Protein AF-A0A953W1D8-F1 (afdb_monomer_lite)

Secondary structure (DSSP, 8-state):
-GGG--TTTSPPEEETTEEE--THHHHSS-HHHHHHH--TTHHHH--EEEEESSPPP-PPP-SHHHHHHHHHHHHS--HHHHHHSHHHHHHHHHHHHHHHHHHHHH-GGGTT-HHHHHHHHGGGGGG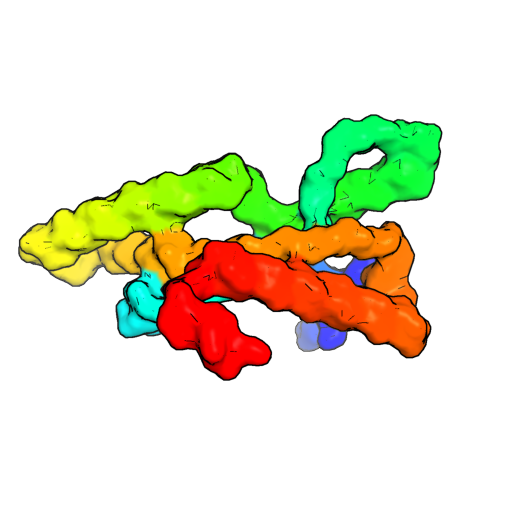EEEEEPPPPPTTTTT---HHHHHHHHHHHHHHHHHHHHHHS-HHHHTT-

Structure (mmCIF, N/CA/C/O backbone):
data_AF-A0A953W1D8-F1
#
_entry.id   AF-A0A953W1D8-F1
#
loop_
_atom_site.group_PDB
_atom_site.id
_atom_site.type_symbol
_atom_site.label_atom_id
_atom_site.label_alt_id
_atom_site.label_comp_id
_atom_site.label_asym_id
_atom_site.label_entity_id
_atom_site.label_seq_id
_atom_site.pdbx_PDB_ins_code
_atom_site.Cartn_x
_atom_site.Cartn_y
_atom_site.Cartn_z
_atom_site.occupancy
_atom_site.B_iso_or_equiv
_atom_site.auth_seq_id
_atom_site.auth_comp_id
_atom_site.auth_asym_id
_atom_site.auth_atom_id
_atom_site.pdbx_PDB_model_num
ATOM 1 N N . VAL A 1 1 ? -1.489 -15.925 -12.111 1.00 77.56 1 VAL A N 1
ATOM 2 C CA . VAL A 1 1 ? -1.351 -15.606 -13.553 1.0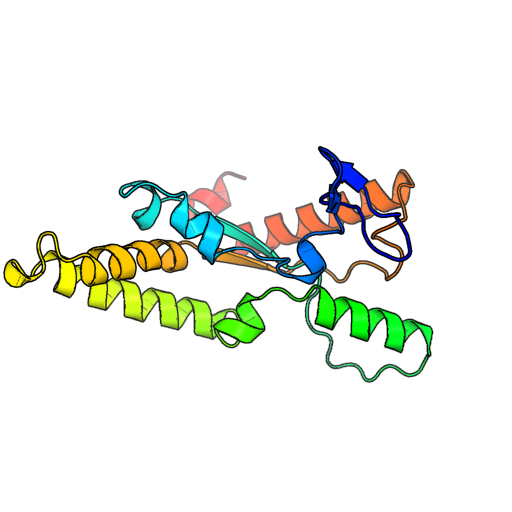0 77.56 1 VAL A CA 1
ATOM 3 C C . VAL A 1 1 ? -2.120 -14.334 -13.912 1.00 77.56 1 VAL A C 1
ATOM 5 O O . VAL A 1 1 ? -1.478 -13.396 -14.357 1.00 77.56 1 VAL A O 1
ATOM 8 N N . ALA A 1 2 ? -3.424 -14.220 -13.608 1.00 90.25 2 ALA A N 1
ATOM 9 C CA . ALA A 1 2 ? -4.217 -13.018 -13.929 1.00 90.25 2 ALA A CA 1
ATOM 10 C C . ALA A 1 2 ? -3.630 -11.682 -13.434 1.00 90.25 2 ALA A C 1
ATOM 12 O O . ALA A 1 2 ? -3.530 -10.741 -14.210 1.00 90.25 2 ALA A O 1
ATOM 13 N N . SER A 1 3 ? -3.160 -11.611 -12.184 1.00 88.88 3 SER A N 1
ATOM 14 C CA . SER A 1 3 ? -2.596 -10.369 -11.626 1.00 88.88 3 SER A CA 1
ATOM 15 C C . SER A 1 3 ? -1.279 -9.901 -12.266 1.00 88.88 3 SER A C 1
ATOM 17 O O . SER A 1 3 ? -0.788 -8.869 -11.846 1.00 88.88 3 SER A O 1
ATOM 19 N N . GLY A 1 4 ? -0.695 -10.656 -13.204 1.00 87.19 4 GLY A N 1
ATOM 20 C CA . GLY A 1 4 ? 0.477 -10.246 -13.992 1.00 87.19 4 GLY A CA 1
ATOM 21 C C . GLY A 1 4 ? 0.184 -10.174 -15.494 1.00 87.19 4 GLY A C 1
ATOM 22 O O . GLY A 1 4 ? 1.097 -10.254 -16.309 1.00 87.19 4 GLY A O 1
ATOM 23 N N . SER A 1 5 ? -1.096 -10.120 -15.882 1.00 91.88 5 SER A N 1
ATOM 24 C CA . SER A 1 5 ? -1.546 -10.018 -17.280 1.00 91.88 5 SER A CA 1
ATOM 25 C C . SER A 1 5 ? -1.434 -8.575 -17.782 1.00 91.88 5 SER A C 1
ATOM 27 O O . SER A 1 5 ? -2.447 -7.929 -18.057 1.00 91.88 5 SER A O 1
ATOM 29 N N . LEU A 1 6 ? -0.199 -8.064 -17.801 1.00 86.12 6 LEU A N 1
ATOM 30 C CA . LEU A 1 6 ? 0.176 -6.672 -18.043 1.00 86.12 6 LEU A CA 1
ATOM 31 C C . LEU A 1 6 ? 0.304 -6.358 -19.547 1.00 86.12 6 LEU A C 1
ATOM 33 O O . LEU A 1 6 ? 1.255 -6.817 -20.187 1.00 86.12 6 LEU A O 1
ATOM 37 N N . PRO A 1 7 ? -0.594 -5.559 -20.146 1.00 81.19 7 PRO A N 1
ATOM 38 C CA . PRO A 1 7 ? -0.508 -5.220 -21.563 1.00 81.19 7 PRO A CA 1
ATOM 39 C C . PRO A 1 7 ? 0.624 -4.213 -21.855 1.00 81.19 7 PRO A C 1
ATOM 41 O O . PRO A 1 7 ? 0.850 -3.309 -21.051 1.00 81.19 7 PRO A O 1
ATOM 44 N N . PRO A 1 8 ? 1.298 -4.294 -23.020 1.00 80.75 8 PRO A N 1
ATOM 45 C CA . PRO A 1 8 ? 1.143 -5.306 -24.070 1.00 80.75 8 PRO A CA 1
ATOM 46 C C . PRO A 1 8 ? 1.982 -6.579 -23.847 1.00 80.75 8 PRO A C 1
ATOM 48 O O . PRO A 1 8 ? 1.898 -7.493 -24.662 1.00 80.75 8 PRO A O 1
ATOM 51 N N . GLY A 1 9 ? 2.810 -6.637 -22.797 1.00 83.44 9 GLY A N 1
ATOM 52 C CA . GLY A 1 9 ? 3.769 -7.729 -22.580 1.00 83.44 9 GLY A CA 1
ATOM 53 C C . GLY A 1 9 ? 3.114 -9.094 -22.357 1.00 83.44 9 GLY A C 1
ATOM 54 O O . GLY A 1 9 ? 3.633 -10.108 -22.822 1.00 83.44 9 GLY A O 1
ATOM 55 N N . PHE A 1 10 ? 1.951 -9.116 -21.703 1.00 89.00 10 PHE A N 1
ATOM 56 C CA . PHE A 1 10 ? 1.220 -10.333 -21.373 1.00 89.00 10 PHE A CA 1
ATOM 57 C C . PHE A 1 10 ? -0.263 -10.243 -21.754 1.00 89.00 10 PHE A C 1
ATOM 59 O O . PHE A 1 10 ? -0.900 -9.209 -21.533 1.00 89.00 10 PHE A O 1
ATOM 66 N N . PRO A 1 11 ? -0.840 -11.323 -22.317 1.00 92.38 11 PRO A N 1
ATOM 67 C CA . PRO A 1 11 ? -2.256 -11.371 -22.661 1.00 92.38 11 PRO A CA 1
ATOM 68 C C . PRO A 1 11 ? -3.137 -11.476 -21.410 1.00 92.38 11 PRO A C 1
ATOM 70 O O . PRO A 1 11 ? -2.668 -11.839 -20.332 1.00 92.38 11 PRO A O 1
ATOM 73 N N . MET A 1 12 ? -4.439 -11.223 -21.579 1.00 94.94 12 MET A N 1
ATOM 74 C CA . MET A 1 12 ? -5.440 -11.495 -20.543 1.00 94.94 12 MET A CA 1
ATOM 75 C C . MET A 1 12 ? -5.422 -12.966 -20.118 1.00 94.94 12 MET A C 1
ATOM 77 O O . MET A 1 12 ? -5.250 -13.860 -20.947 1.00 94.94 12 MET A O 1
ATOM 81 N N . THR A 1 13 ? -5.690 -13.214 -18.838 1.00 96.25 13 THR A N 1
ATOM 82 C CA . THR A 1 13 ? -5.899 -14.567 -18.309 1.00 96.25 13 THR A CA 1
ATOM 83 C C . THR A 1 13 ? -7.392 -14.855 -18.187 1.00 96.25 13 THR A C 1
ATOM 85 O O . THR A 1 13 ? -8.120 -14.072 -17.575 1.00 96.25 13 THR A O 1
ATOM 88 N N . GLU A 1 14 ? -7.848 -15.992 -18.711 1.00 96.50 14 GLU A N 1
ATOM 89 C CA . GLU A 1 14 ? -9.207 -16.484 -18.473 1.00 96.50 14 GLU A CA 1
ATOM 90 C C . GLU A 1 14 ? -9.283 -17.259 -17.147 1.00 96.50 14 GLU A C 1
ATOM 92 O O . GLU A 1 14 ? -8.470 -18.147 -16.887 1.00 96.50 14 GLU A O 1
ATOM 97 N N . ILE A 1 15 ? -10.258 -16.919 -16.302 1.00 96.44 15 ILE A N 1
ATOM 98 C CA . ILE A 1 15 ? -10.603 -17.638 -15.070 1.00 96.44 15 ILE A CA 1
ATOM 99 C C . ILE A 1 15 ? -12.125 -17.786 -15.043 1.00 96.44 15 ILE A C 1
ATOM 101 O O . ILE A 1 15 ? -12.842 -16.790 -15.134 1.00 96.44 15 ILE A O 1
ATOM 105 N N . ASP A 1 16 ? -12.617 -19.022 -14.939 1.00 96.56 16 ASP A N 1
ATOM 106 C CA . ASP A 1 16 ? -14.048 -19.349 -14.860 1.00 96.56 16 ASP A CA 1
ATOM 107 C C . ASP A 1 16 ? -14.911 -18.659 -15.944 1.00 96.56 16 ASP A C 1
ATOM 109 O O . ASP A 1 16 ? -15.986 -18.120 -15.667 1.00 96.56 16 ASP A O 1
ATOM 113 N N . GLY A 1 17 ? -14.428 -18.628 -17.193 1.00 96.31 17 GLY A N 1
ATOM 114 C CA . GLY A 1 17 ? -15.133 -18.019 -18.329 1.00 96.31 17 GLY A CA 1
ATOM 115 C C . GLY A 1 17 ? -15.055 -16.489 -18.407 1.00 96.31 17 GLY A C 1
ATOM 116 O O . GLY A 1 17 ? -15.690 -15.882 -19.272 1.00 96.31 17 GLY A O 1
ATOM 117 N N . LYS A 1 18 ? -14.303 -15.833 -17.513 1.00 96.69 18 LYS A N 1
ATOM 118 C CA . LYS A 1 18 ? -14.099 -14.376 -17.497 1.00 96.69 18 LYS A CA 1
ATOM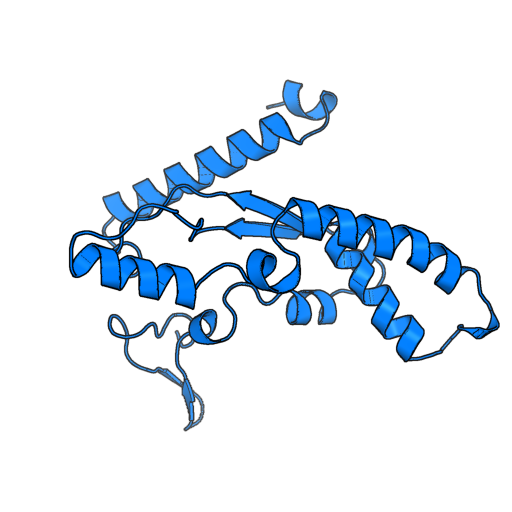 119 C C . LYS A 1 18 ? -12.645 -14.027 -17.782 1.00 96.69 18 LYS A C 1
ATOM 121 O O . LYS A 1 18 ? -11.737 -14.712 -17.327 1.00 96.69 18 LYS A O 1
ATOM 126 N N . HIS A 1 19 ? -12.429 -12.933 -18.505 1.00 94.62 19 HIS A N 1
ATOM 127 C CA . HIS A 1 19 ? -11.096 -12.467 -18.884 1.00 94.62 19 HIS A CA 1
ATOM 128 C C . HIS A 1 19 ? -10.616 -11.372 -17.930 1.00 94.62 19 HIS A C 1
ATOM 130 O O . HIS A 1 19 ? -11.327 -10.394 -17.697 1.00 94.62 19 HIS A O 1
ATOM 136 N N . TYR A 1 20 ? -9.406 -11.538 -17.403 1.00 94.31 20 TYR A N 1
ATOM 137 C CA . TYR A 1 20 ? -8.791 -10.643 -16.430 1.00 94.31 20 TYR A CA 1
ATOM 138 C C . TYR A 1 20 ? -7.496 -10.043 -16.980 1.00 94.31 20 TYR A C 1
ATOM 140 O O . TYR A 1 20 ? -6.683 -10.740 -17.593 1.00 94.31 20 TYR A O 1
ATOM 148 N N . MET A 1 21 ? -7.310 -8.749 -16.723 1.00 92.50 21 MET A N 1
ATOM 149 C CA . MET A 1 21 ? -6.053 -8.025 -16.915 1.00 92.50 21 MET A CA 1
ATOM 150 C C . MET A 1 21 ? -5.343 -7.826 -15.574 1.00 92.50 21 MET A C 1
ATOM 152 O O . MET A 1 21 ? -5.911 -8.095 -14.512 1.00 92.50 21 MET A O 1
ATOM 156 N N . ASP A 1 22 ? -4.109 -7.336 -15.643 1.00 91.56 22 ASP A N 1
ATOM 157 C CA . ASP A 1 22 ? -3.346 -6.887 -14.485 1.00 91.56 22 ASP A CA 1
ATOM 158 C C . ASP A 1 22 ? -4.151 -5.917 -13.598 1.00 91.56 22 ASP A C 1
ATOM 160 O O . ASP A 1 22 ? -4.765 -4.959 -14.077 1.00 91.56 22 ASP A O 1
ATOM 164 N N . GLY A 1 23 ? -4.158 -6.183 -12.289 1.00 89.06 23 GLY A N 1
ATOM 165 C CA . GLY A 1 23 ? -4.902 -5.384 -11.316 1.00 89.06 23 GLY A CA 1
ATOM 166 C C . GLY A 1 23 ? -4.284 -4.009 -11.061 1.00 89.06 23 GLY A C 1
ATOM 167 O O . GLY A 1 23 ? -5.008 -3.087 -10.684 1.00 89.06 23 GLY A O 1
ATOM 168 N N . GLY A 1 24 ? -2.985 -3.847 -11.321 1.00 86.19 24 GLY A N 1
ATOM 169 C CA . GLY A 1 24 ? -2.242 -2.600 -11.176 1.00 86.19 24 GLY A CA 1
ATOM 170 C C . GLY A 1 24 ? -2.771 -1.474 -12.062 1.00 86.19 24 GLY A C 1
ATOM 171 O O . GLY A 1 24 ? -2.701 -0.318 -11.657 1.00 86.19 24 GLY A O 1
ATOM 172 N N . ILE A 1 25 ? -3.406 -1.808 -13.197 1.00 84.25 25 ILE A N 1
ATOM 173 C CA . ILE A 1 25 ? -4.095 -0.843 -14.075 1.00 84.25 25 ILE A CA 1
ATOM 174 C C . ILE A 1 25 ? -5.197 -0.102 -13.306 1.00 84.25 25 ILE A C 1
ATOM 176 O O . ILE A 1 25 ? -5.425 1.088 -13.512 1.00 84.25 25 ILE A O 1
ATOM 180 N N . PHE A 1 26 ? -5.897 -0.807 -12.413 1.00 83.44 26 PHE A N 1
ATOM 181 C CA . PHE A 1 26 ? -6.932 -0.220 -11.569 1.00 83.44 26 PHE A CA 1
ATOM 182 C C . PHE A 1 26 ? -6.353 0.284 -10.241 1.00 83.44 26 PHE A C 1
ATOM 184 O O . PHE A 1 26 ? -6.602 1.420 -9.837 1.00 83.44 26 PHE A O 1
ATOM 191 N N . SER A 1 27 ? -5.571 -0.547 -9.547 1.00 81.31 27 SER A N 1
ATOM 192 C CA . SER A 1 27 ? -5.008 -0.225 -8.236 1.00 81.31 27 SER A CA 1
ATOM 193 C C . SER A 1 27 ? -3.697 -0.972 -7.981 1.00 81.31 27 SER A C 1
ATOM 195 O O . SER A 1 27 ? -3.703 -2.126 -7.560 1.00 81.31 27 SER A O 1
ATOM 197 N N . ASN A 1 28 ? -2.566 -0.293 -8.197 1.00 82.50 28 ASN A N 1
ATOM 198 C CA . ASN A 1 28 ? -1.236 -0.830 -7.883 1.00 82.50 28 ASN A CA 1
ATOM 199 C C . ASN A 1 28 ? -0.945 -0.860 -6.366 1.00 82.50 28 ASN A C 1
ATOM 201 O O . ASN A 1 28 ? -0.159 -1.671 -5.884 1.00 82.50 28 ASN A O 1
ATOM 205 N N . THR A 1 29 ? -1.630 -0.014 -5.587 1.00 86.00 29 THR A N 1
ATOM 206 C CA . THR A 1 29 ? -1.461 0.086 -4.126 1.00 86.00 29 THR A CA 1
ATOM 207 C C . THR A 1 29 ? -2.821 -0.008 -3.421 1.00 86.00 29 THR A C 1
ATOM 209 O O . THR A 1 29 ? -3.371 1.016 -3.000 1.00 86.00 29 THR A O 1
ATOM 212 N N . PRO A 1 30 ? -3.411 -1.217 -3.304 1.00 88.56 30 PRO A N 1
ATOM 213 C CA . PRO A 1 30 ? -4.777 -1.427 -2.814 1.00 88.56 30 PRO A CA 1
ATOM 214 C C . PRO A 1 30 ? -4.877 -1.323 -1.279 1.00 88.56 30 PRO A C 1
ATOM 216 O O . PRO A 1 30 ? -5.339 -2.235 -0.590 1.00 88.56 30 PRO A O 1
ATOM 219 N N . LEU A 1 31 ? -4.434 -0.194 -0.714 1.00 90.56 31 LEU A N 1
ATOM 220 C CA . LEU A 1 31 ? -4.497 0.069 0.724 1.00 90.56 31 LEU A CA 1
ATOM 221 C C . LEU A 1 31 ? -5.919 -0.009 1.302 1.00 90.56 31 LEU A C 1
ATOM 223 O O . LEU A 1 31 ? -6.044 -0.572 2.383 1.00 90.56 31 LEU A O 1
ATOM 227 N N . PRO A 1 32 ? -6.995 0.490 0.649 1.00 90.62 32 PRO A N 1
ATOM 228 C CA . PRO A 1 32 ? -8.352 0.305 1.170 1.00 90.62 32 PRO A CA 1
ATOM 229 C C . PRO A 1 32 ? -8.693 -1.165 1.428 1.00 90.62 32 PRO A C 1
ATOM 231 O O . PRO A 1 32 ? -9.151 -1.509 2.512 1.00 90.62 32 PRO A O 1
ATOM 234 N N . GLN A 1 33 ? -8.402 -2.032 0.458 1.00 92.06 33 GLN A N 1
ATOM 235 C CA . GLN A 1 33 ? -8.695 -3.459 0.531 1.00 92.06 33 GLN A CA 1
ATOM 236 C C . GLN A 1 33 ? -7.845 -4.139 1.605 1.00 92.06 33 GLN A C 1
ATOM 238 O O . GLN A 1 33 ? -8.367 -4.954 2.360 1.00 92.06 33 GLN A O 1
ATOM 243 N N . LEU A 1 34 ? -6.562 -3.771 1.717 1.00 93.31 34 LEU A N 1
ATOM 244 C CA . LEU A 1 34 ? -5.706 -4.241 2.807 1.00 93.31 34 LEU A CA 1
ATOM 245 C C . LEU A 1 34 ? -6.299 -3.851 4.161 1.00 93.31 34 LEU A C 1
ATOM 247 O O . LEU A 1 34 ? -6.472 -4.712 5.018 1.00 93.31 34 LEU A O 1
ATOM 251 N N . VAL A 1 35 ? -6.650 -2.574 4.337 1.00 94.25 35 VAL A N 1
ATOM 252 C CA . VAL A 1 35 ? -7.248 -2.063 5.573 1.00 94.25 35 VAL A CA 1
ATOM 253 C C . VAL A 1 35 ? -8.527 -2.814 5.911 1.00 94.25 35 VAL A C 1
ATOM 255 O O . VAL A 1 35 ? -8.717 -3.135 7.076 1.00 94.25 35 VAL A O 1
ATOM 258 N N . ASP A 1 36 ? -9.361 -3.167 4.933 1.00 93.31 36 ASP A N 1
ATOM 259 C CA . ASP A 1 36 ? -10.596 -3.939 5.121 1.00 93.31 36 ASP A CA 1
ATOM 260 C C . ASP A 1 36 ? -10.380 -5.405 5.526 1.00 93.31 36 ASP A C 1
ATOM 262 O O . ASP A 1 36 ? -11.275 -6.014 6.109 1.00 93.31 36 ASP A O 1
ATOM 266 N N . MET A 1 37 ? -9.186 -5.954 5.309 1.00 94.31 37 MET A N 1
ATOM 267 C CA . MET A 1 37 ? -8.838 -7.317 5.720 1.00 94.31 37 MET A CA 1
ATOM 268 C C . MET A 1 37 ? -8.257 -7.403 7.136 1.00 94.31 37 MET A C 1
ATOM 270 O O . MET A 1 37 ? -8.219 -8.494 7.703 1.00 94.31 37 MET A O 1
ATOM 274 N N . LEU A 1 38 ? -7.802 -6.284 7.707 1.00 96.19 38 LEU A N 1
ATOM 275 C CA . LEU A 1 38 ? -7.173 -6.269 9.027 1.00 96.19 38 LEU A CA 1
ATOM 276 C C . LEU A 1 38 ? -8.189 -6.447 10.159 1.00 96.19 38 LEU A C 1
ATOM 278 O O . LEU A 1 38 ? -9.294 -5.888 10.130 1.00 96.19 38 LEU A O 1
ATOM 282 N N . ASP A 1 39 ? -7.782 -7.186 11.187 1.00 95.06 39 ASP A N 1
ATOM 283 C CA . ASP A 1 39 ? -8.497 -7.241 12.459 1.00 95.06 39 ASP A CA 1
ATOM 284 C C . ASP A 1 39 ? -8.184 -6.027 13.354 1.00 95.06 39 ASP A C 1
ATOM 286 O O . ASP A 1 39 ? -7.246 -5.263 13.116 1.00 95.06 39 ASP A O 1
ATOM 290 N N . ASP A 1 40 ? -8.978 -5.848 14.413 1.00 89.88 40 ASP A N 1
ATOM 291 C CA . ASP A 1 40 ? -8.874 -4.692 15.308 1.00 89.88 40 ASP A CA 1
ATOM 292 C C . ASP A 1 40 ? -7.495 -4.527 15.967 1.00 89.88 40 ASP A C 1
ATOM 294 O O . ASP A 1 40 ? -7.073 -3.390 16.187 1.00 89.88 40 ASP A O 1
ATOM 298 N N . ALA A 1 41 ? -6.789 -5.624 16.265 1.00 90.31 41 ALA A N 1
ATOM 299 C CA . ALA A 1 41 ? -5.461 -5.578 16.876 1.00 90.31 41 ALA A CA 1
ATOM 300 C C . ALA A 1 41 ? -4.387 -5.180 15.851 1.00 90.31 41 ALA A C 1
ATOM 302 O O . ALA A 1 41 ? -3.457 -4.424 16.160 1.00 90.31 41 ALA A O 1
ATOM 303 N N . GLN A 1 42 ? -4.535 -5.648 14.612 1.00 95.69 42 GLN A N 1
ATOM 304 C CA . GLN A 1 42 ? -3.655 -5.305 13.501 1.00 95.69 42 GLN A CA 1
ATOM 305 C C . GLN A 1 42 ? -3.786 -3.836 13.091 1.00 95.69 42 GLN A C 1
ATOM 307 O O . GLN A 1 42 ? -2.771 -3.207 12.795 1.00 95.69 42 GLN A O 1
ATOM 312 N N . LEU A 1 43 ? -4.997 -3.265 13.141 1.00 94.75 43 LEU A N 1
ATOM 313 C CA . LEU A 1 43 ? -5.243 -1.853 12.814 1.00 94.75 43 LEU A CA 1
ATOM 314 C C . LEU A 1 43 ? -4.351 -0.881 13.603 1.00 94.75 43 LEU A C 1
ATOM 316 O O . LEU A 1 43 ? -4.025 0.192 13.103 1.00 94.75 43 LEU A O 1
ATOM 320 N N . ASP A 1 44 ? -3.960 -1.237 14.827 1.00 91.31 44 ASP A N 1
ATOM 321 C CA . ASP A 1 44 ? -3.176 -0.360 15.702 1.00 91.31 44 ASP A CA 1
ATOM 322 C C . ASP A 1 44 ? -1.664 -0.595 15.645 1.00 91.31 44 ASP A C 1
ATOM 324 O O . ASP A 1 44 ? -0.907 0.276 16.071 1.00 91.31 44 ASP A O 1
ATOM 328 N N . SER A 1 45 ? -1.217 -1.765 15.184 1.00 91.88 45 SER A N 1
ATOM 329 C CA . SER A 1 45 ? 0.158 -2.209 15.446 1.00 91.88 45 SER A CA 1
ATOM 330 C C . SER A 1 45 ? 0.861 -2.907 14.292 1.00 91.88 45 SER A C 1
ATOM 332 O O . SER A 1 45 ? 2.088 -2.991 14.318 1.00 91.88 45 SER A O 1
ATOM 334 N N . LEU A 1 46 ? 0.135 -3.405 13.287 1.00 95.44 46 LEU A N 1
ATOM 335 C CA . LEU A 1 46 ? 0.756 -4.135 12.189 1.00 95.44 46 LEU A CA 1
ATOM 336 C C . LEU A 1 46 ? 1.507 -3.148 11.281 1.00 95.44 46 LEU A C 1
ATOM 338 O O . LEU A 1 46 ? 0.854 -2.301 10.667 1.00 95.44 46 LEU A O 1
ATOM 342 N N . PRO A 1 47 ? 2.846 -3.237 11.165 1.00 93.75 47 PRO A N 1
ATOM 343 C CA . PRO A 1 47 ? 3.584 -2.386 10.245 1.00 93.75 47 PRO A CA 1
ATOM 344 C C . PRO A 1 47 ? 3.253 -2.774 8.802 1.00 93.75 47 PRO A C 1
ATOM 346 O O . PRO A 1 47 ? 3.296 -3.948 8.431 1.00 93.75 47 PRO A O 1
ATOM 349 N N . ILE A 1 48 ? 2.939 -1.773 7.985 1.00 94.25 48 ILE A N 1
ATOM 350 C CA . ILE A 1 48 ? 2.640 -1.923 6.563 1.00 94.25 48 ILE A CA 1
ATOM 351 C C . ILE A 1 48 ? 3.783 -1.268 5.795 1.00 94.25 48 ILE A C 1
ATOM 353 O O . ILE A 1 48 ? 4.102 -0.106 6.036 1.00 94.25 48 ILE A O 1
ATOM 357 N N . PHE A 1 49 ? 4.397 -2.003 4.873 1.00 92.38 49 PHE A N 1
ATOM 358 C CA . PHE A 1 49 ? 5.467 -1.491 4.019 1.00 92.38 49 PHE A CA 1
ATOM 359 C C . PHE A 1 49 ? 4.975 -1.432 2.580 1.00 92.38 49 PHE A C 1
ATOM 361 O O . PHE A 1 49 ? 4.606 -2.453 2.000 1.00 92.38 49 PHE A O 1
ATOM 368 N N . VAL A 1 50 ? 4.962 -0.230 2.020 1.00 90.31 50 VAL A N 1
ATOM 369 C CA . VAL A 1 50 ? 4.655 0.027 0.617 1.00 90.31 50 VAL A CA 1
ATOM 370 C C . VAL A 1 50 ? 5.972 0.295 -0.089 1.00 90.31 50 VAL A C 1
ATOM 372 O O . VAL A 1 50 ? 6.683 1.229 0.268 1.00 90.31 50 VAL A O 1
ATOM 375 N N . ILE A 1 51 ? 6.302 -0.539 -1.070 1.00 87.38 51 ILE A N 1
ATOM 376 C CA . ILE A 1 51 ? 7.471 -0.327 -1.921 1.00 87.38 51 ILE A CA 1
ATOM 377 C C . ILE A 1 51 ? 7.011 0.461 -3.139 1.00 87.38 51 ILE A C 1
ATOM 379 O O . ILE A 1 51 ? 6.218 -0.051 -3.932 1.00 87.38 51 ILE A O 1
ATOM 383 N N . ASP A 1 52 ? 7.488 1.692 -3.272 1.00 84.06 52 ASP A N 1
ATOM 384 C CA . ASP A 1 52 ? 7.187 2.515 -4.433 1.00 84.06 52 ASP A CA 1
ATOM 385 C C . ASP A 1 52 ? 8.175 2.210 -5.559 1.00 84.06 52 ASP A C 1
A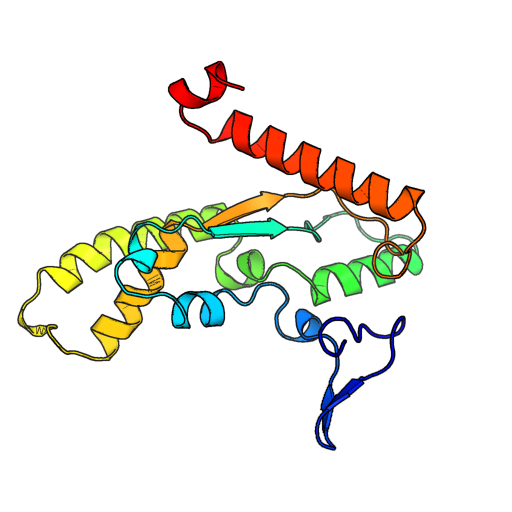TOM 387 O O . ASP A 1 52 ? 9.368 2.486 -5.448 1.00 84.06 52 ASP A O 1
ATOM 391 N N . LEU A 1 53 ? 7.683 1.570 -6.621 1.00 77.94 53 LEU A N 1
ATOM 392 C CA . LEU A 1 53 ? 8.487 1.158 -7.776 1.00 77.94 53 LEU A CA 1
ATOM 393 C C . LEU A 1 53 ? 8.463 2.179 -8.919 1.00 77.94 53 LEU A C 1
ATOM 395 O O . LEU A 1 53 ? 9.244 2.046 -9.862 1.00 77.94 53 LEU A O 1
ATOM 399 N N . PHE A 1 54 ? 7.570 3.168 -8.850 1.00 72.56 54 PHE A N 1
ATOM 400 C CA . PHE A 1 54 ? 7.372 4.177 -9.888 1.00 72.56 54 PHE A CA 1
ATOM 401 C C . PHE A 1 54 ? 7.443 5.574 -9.268 1.00 72.56 54 PHE A C 1
ATOM 403 O O . PHE A 1 54 ? 6.449 6.301 -9.302 1.00 72.56 54 PHE A O 1
ATOM 410 N N . PRO A 1 55 ? 8.600 5.961 -8.694 1.00 67.00 55 PRO A N 1
ATOM 411 C CA . PRO A 1 55 ? 8.762 7.318 -8.203 1.00 67.00 55 PRO A CA 1
ATOM 412 C C . PRO A 1 55 ? 8.531 8.294 -9.360 1.00 67.00 55 PRO A C 1
ATOM 414 O O . PRO A 1 55 ? 9.039 8.088 -10.467 1.00 67.00 55 PRO A O 1
ATOM 417 N N . VAL A 1 56 ? 7.744 9.338 -9.102 1.00 65.81 56 VAL A N 1
ATOM 418 C CA . VAL A 1 56 ? 7.462 10.385 -10.086 1.00 65.81 56 VAL A CA 1
ATOM 419 C C . VAL A 1 56 ? 8.771 11.100 -10.417 1.00 65.81 56 VAL A C 1
ATOM 421 O O . VAL A 1 56 ? 9.412 11.673 -9.538 1.00 65.81 56 VAL A O 1
ATOM 424 N N . ASP A 1 57 ? 9.177 11.049 -11.686 1.00 69.31 57 ASP A N 1
ATOM 425 C CA . ASP A 1 57 ? 10.274 11.859 -12.215 1.00 69.31 57 ASP A CA 1
ATOM 426 C C . ASP A 1 57 ? 9.697 13.123 -12.871 1.00 69.31 57 ASP A C 1
ATOM 428 O O . ASP A 1 57 ? 8.791 13.054 -13.705 1.00 69.31 57 ASP A O 1
ATOM 432 N N . ASP A 1 58 ? 10.230 14.290 -12.521 1.00 68.62 58 ASP A N 1
ATOM 433 C CA . ASP A 1 58 ? 9.824 15.578 -13.091 1.00 68.62 58 ASP A CA 1
ATOM 434 C C . ASP A 1 58 ? 10.486 15.867 -14.449 1.00 68.62 58 ASP A C 1
ATOM 436 O O . ASP A 1 58 ? 10.157 16.857 -15.111 1.00 68.62 58 ASP A O 1
ATOM 440 N N . ALA A 1 59 ? 11.411 15.017 -14.908 1.00 81.62 59 ALA A N 1
ATOM 441 C CA . ALA A 1 59 ? 12.060 15.191 -16.200 1.00 81.62 59 ALA A CA 1
ATOM 442 C C . ALA A 1 59 ? 11.034 15.178 -17.347 1.00 81.62 59 ALA A C 1
ATOM 444 O O . ALA A 1 59 ? 10.163 14.309 -17.427 1.00 81.62 59 ALA A O 1
ATOM 445 N N . VAL A 1 60 ? 11.135 16.141 -18.267 1.00 87.38 60 VAL A N 1
ATOM 446 C CA . VAL A 1 60 ? 10.280 16.179 -19.462 1.00 87.38 60 VAL A CA 1
ATOM 447 C C . VAL A 1 60 ? 10.789 15.133 -20.458 1.00 87.38 60 VAL A C 1
ATOM 449 O O . VAL A 1 60 ? 11.949 15.229 -20.865 1.00 87.38 60 VAL A O 1
ATOM 452 N N . PRO A 1 61 ? 9.959 14.161 -20.888 1.00 88.81 61 PRO A N 1
ATOM 453 C CA . PRO A 1 61 ? 10.385 13.163 -21.856 1.00 88.81 61 PRO A CA 1
ATOM 454 C C . PRO A 1 61 ? 10.717 13.832 -23.195 1.00 88.81 61 PRO A C 1
ATOM 456 O O . PRO A 1 61 ? 9.951 14.634 -23.730 1.00 88.81 61 PRO A O 1
ATOM 459 N N . THR A 1 62 ? 11.871 13.480 -23.747 1.00 93.94 62 THR A N 1
ATOM 460 C CA . THR A 1 62 ? 12.405 13.983 -25.020 1.00 93.94 62 THR A CA 1
ATOM 461 C C . THR A 1 62 ? 12.299 12.959 -26.147 1.00 93.94 62 THR A C 1
ATOM 463 O O . THR A 1 62 ? 12.429 13.307 -27.322 1.00 93.94 62 THR A O 1
ATOM 466 N N . THR A 1 63 ? 12.017 11.698 -25.809 1.00 91.31 63 THR A N 1
ATOM 467 C CA . THR A 1 63 ? 11.833 10.606 -26.769 1.00 91.31 63 THR A CA 1
ATOM 468 C C . THR A 1 63 ? 10.459 9.944 -26.632 1.00 91.31 63 THR A C 1
ATOM 470 O O . THR A 1 63 ? 9.778 10.045 -25.608 1.00 91.31 63 THR A O 1
ATOM 473 N N . ILE A 1 64 ? 10.032 9.227 -27.678 1.00 89.88 64 ILE A N 1
ATOM 474 C CA . ILE A 1 64 ? 8.793 8.430 -27.640 1.00 89.88 64 ILE A CA 1
ATOM 475 C C . ILE A 1 64 ? 8.879 7.354 -26.552 1.00 89.88 64 ILE A C 1
ATOM 477 O O . ILE A 1 64 ? 7.900 7.123 -25.849 1.00 89.88 64 ILE A O 1
ATOM 481 N N . LEU A 1 65 ? 10.049 6.729 -26.391 1.00 84.69 65 LEU A N 1
ATOM 482 C CA . LEU A 1 65 ? 10.268 5.706 -25.372 1.00 84.69 65 LEU A CA 1
ATOM 483 C C . LEU A 1 65 ? 10.115 6.287 -23.960 1.00 84.69 65 LEU A C 1
ATOM 485 O O . LEU A 1 65 ? 9.397 5.723 -23.142 1.00 84.69 65 LEU A O 1
ATOM 489 N N . GLU A 1 66 ? 10.720 7.446 -23.696 1.00 85.19 66 GLU A N 1
ATOM 490 C CA . GLU A 1 66 ? 10.549 8.160 -22.424 1.00 85.19 66 GLU A CA 1
ATOM 491 C C . GLU A 1 66 ? 9.087 8.558 -22.193 1.00 85.19 66 GLU A C 1
ATOM 493 O O . GLU A 1 66 ? 8.575 8.425 -21.086 1.00 85.19 66 GLU A O 1
ATOM 498 N N . THR A 1 67 ? 8.375 8.973 -23.245 1.00 88.38 67 THR A N 1
ATOM 499 C CA . THR A 1 67 ? 6.943 9.301 -23.154 1.00 88.38 67 THR A CA 1
ATOM 500 C C . THR A 1 67 ? 6.110 8.074 -22.775 1.00 88.38 67 THR A C 1
ATOM 502 O O . THR A 1 67 ? 5.226 8.162 -21.925 1.00 88.38 67 THR A O 1
ATOM 505 N N . GLN A 1 68 ? 6.388 6.915 -23.377 1.00 84.81 68 GLN A N 1
ATOM 506 C CA . GLN A 1 68 ? 5.707 5.660 -23.049 1.00 84.81 68 GLN A CA 1
ATOM 507 C C . GLN A 1 68 ? 5.995 5.215 -21.611 1.00 84.81 68 GLN A C 1
ATOM 509 O O . GLN A 1 68 ? 5.073 4.788 -20.915 1.00 84.81 68 GLN A O 1
ATOM 514 N N . ASN A 1 69 ? 7.239 5.372 -21.149 1.00 81.50 69 ASN A N 1
ATOM 515 C CA . ASN A 1 69 ? 7.606 5.105 -19.760 1.00 81.50 69 ASN A CA 1
ATOM 516 C C . ASN A 1 69 ? 6.858 6.034 -18.801 1.00 81.50 69 ASN A C 1
ATOM 518 O O . ASN A 1 69 ? 6.246 5.539 -17.861 1.00 81.50 69 ASN A O 1
ATOM 522 N N . ARG A 1 70 ? 6.773 7.339 -19.096 1.00 84.75 70 ARG A N 1
ATOM 523 C CA . ARG A 1 70 ? 6.003 8.289 -18.281 1.00 84.75 70 ARG A CA 1
ATOM 524 C C . ARG A 1 70 ? 4.521 7.929 -18.197 1.00 84.75 70 ARG A C 1
ATOM 526 O O . ARG A 1 70 ? 3.932 7.978 -17.124 1.00 84.75 70 ARG A O 1
ATOM 533 N N . VAL A 1 71 ? 3.896 7.538 -19.309 1.00 86.44 71 VAL A N 1
ATOM 534 C CA . VAL A 1 71 ? 2.493 7.080 -19.293 1.00 86.44 71 VAL A CA 1
ATOM 535 C C . VAL A 1 71 ? 2.332 5.857 -18.391 1.00 86.44 71 VAL A C 1
ATOM 537 O O . VAL A 1 71 ? 1.356 5.763 -17.648 1.00 86.44 71 VAL A O 1
ATOM 540 N N . LYS A 1 72 ? 3.289 4.927 -18.430 1.00 82.12 72 LYS A N 1
ATOM 541 C CA . LYS A 1 72 ? 3.294 3.735 -17.582 1.00 82.12 72 LYS A CA 1
ATOM 542 C C . LYS A 1 72 ? 3.503 4.087 -16.107 1.00 82.12 72 LYS A C 1
ATOM 544 O O . LYS A 1 72 ? 2.730 3.609 -15.288 1.00 82.12 72 LYS A O 1
ATOM 549 N N . GLU A 1 73 ? 4.458 4.955 -15.782 1.00 81.69 73 GLU A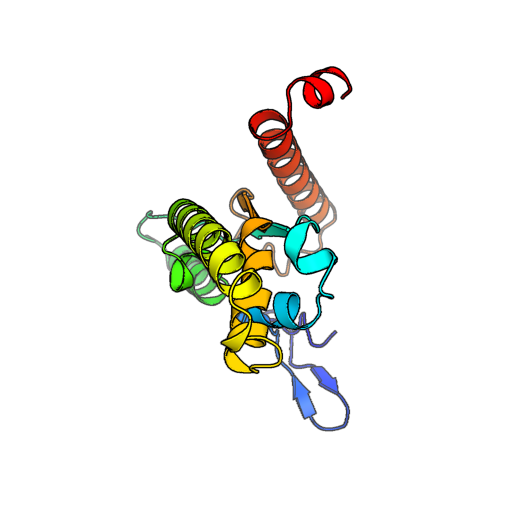 N 1
ATOM 550 C CA . GLU A 1 73 ? 4.663 5.489 -14.427 1.00 81.69 73 GLU A CA 1
ATOM 551 C C . GLU A 1 73 ? 3.366 6.077 -13.871 1.00 81.69 73 GLU A C 1
ATOM 553 O O . GLU A 1 73 ? 2.930 5.652 -12.815 1.00 81.69 73 GLU A O 1
ATOM 558 N N . ILE A 1 74 ? 2.688 6.952 -14.622 1.00 83.00 74 ILE A N 1
ATOM 559 C CA . ILE A 1 74 ? 1.403 7.552 -14.212 1.00 83.00 74 ILE A CA 1
ATOM 560 C C . ILE A 1 74 ? 0.309 6.485 -14.052 1.00 83.00 74 ILE A C 1
ATOM 562 O O . ILE A 1 74 ? -0.528 6.547 -13.153 1.00 83.00 74 ILE A O 1
ATOM 566 N N . THR A 1 75 ? 0.283 5.486 -14.937 1.00 83.88 75 THR A N 1
ATOM 567 C CA . THR A 1 75 ? -0.736 4.425 -14.899 1.00 83.88 75 THR A CA 1
ATOM 568 C C . THR A 1 75 ? -0.591 3.556 -13.648 1.00 83.88 75 THR A C 1
ATOM 570 O O . THR A 1 75 ? -1.596 3.247 -13.004 1.00 83.88 75 THR A O 1
ATOM 573 N N . TYR A 1 76 ? 0.646 3.187 -13.306 1.00 80.94 76 TYR A N 1
ATOM 574 C CA . TYR A 1 76 ? 0.983 2.293 -12.194 1.00 80.94 76 TYR A CA 1
ATOM 575 C C . TYR A 1 76 ? 1.523 3.034 -10.968 1.00 80.94 76 TYR A C 1
ATOM 577 O O . TYR A 1 76 ? 2.068 2.399 -10.063 1.00 80.94 76 TYR A O 1
ATOM 585 N N . GLU A 1 77 ? 1.357 4.354 -10.915 1.00 80.38 77 GLU A N 1
ATOM 586 C CA . GLU A 1 77 ? 1.803 5.168 -9.794 1.00 80.38 77 GLU A CA 1
ATOM 587 C C . GLU A 1 77 ? 1.214 4.633 -8.488 1.00 80.38 77 GLU A C 1
ATOM 589 O O . GLU A 1 77 ? 0.078 4.130 -8.415 1.00 80.38 77 GLU A O 1
ATOM 594 N N . ASN A 1 78 ? 1.994 4.759 -7.425 1.00 78.50 78 ASN A N 1
ATOM 595 C CA . ASN A 1 78 ? 1.496 4.490 -6.100 1.00 78.50 78 ASN A CA 1
ATOM 596 C C . ASN A 1 78 ? 0.350 5.455 -5.773 1.00 78.50 78 ASN A C 1
ATOM 598 O O . ASN A 1 78 ? 0.464 6.676 -5.880 1.00 78.50 78 ASN A O 1
ATOM 602 N N . ARG A 1 79 ? -0.779 4.911 -5.312 1.00 83.81 79 ARG A N 1
ATOM 603 C CA . ARG A 1 79 ? -1.972 5.714 -5.001 1.00 83.81 79 ARG A CA 1
ATOM 604 C C . ARG A 1 79 ? -1.832 6.551 -3.727 1.00 83.81 79 ARG A C 1
ATOM 606 O O . ARG A 1 79 ? -2.786 7.233 -3.360 1.00 83.81 79 ARG A O 1
ATOM 613 N N . ILE A 1 80 ? -0.681 6.519 -3.056 1.00 85.88 80 ILE A N 1
ATOM 614 C CA . ILE A 1 80 ? -0.367 7.428 -1.949 1.00 85.88 80 ILE A CA 1
ATOM 615 C C . ILE A 1 80 ? -0.281 8.877 -2.437 1.00 85.88 80 ILE A C 1
ATOM 617 O O . ILE A 1 80 ? -0.828 9.751 -1.767 1.00 85.88 80 ILE A O 1
ATOM 621 N N . GLU A 1 81 ? 0.292 9.124 -3.618 1.00 82.00 81 GLU A N 1
ATOM 622 C CA . GLU A 1 81 ? 0.392 10.474 -4.183 1.00 82.00 81 GLU A CA 1
ATOM 623 C C . GLU A 1 81 ? -1.003 11.057 -4.437 1.00 82.00 81 GLU A C 1
ATOM 625 O O . GLU A 1 81 ? -1.413 12.027 -3.803 1.00 82.00 81 GLU A O 1
ATOM 630 N N . ALA A 1 82 ? -1.806 10.376 -5.257 1.00 81.81 82 ALA A N 1
ATOM 631 C CA . ALA A 1 82 ? -3.153 10.823 -5.607 1.00 81.81 82 ALA A CA 1
ATOM 632 C C . ALA A 1 82 ? -4.113 10.933 -4.404 1.00 81.81 82 ALA A C 1
ATOM 634 O O . ALA A 1 82 ? -5.061 11.718 -4.438 1.00 81.81 82 ALA A O 1
ATOM 635 N N . ARG A 1 83 ? -3.917 10.123 -3.354 1.00 86.88 83 ARG A N 1
ATOM 636 C CA . ARG A 1 83 ? -4.842 10.060 -2.212 1.00 86.88 83 ARG A CA 1
ATOM 637 C C . ARG A 1 83 ? -4.451 10.958 -1.049 1.00 86.88 83 ARG A C 1
ATOM 639 O O . ARG A 1 83 ? -5.341 11.466 -0.368 1.00 86.88 83 ARG A O 1
ATOM 646 N N . PHE A 1 84 ? -3.158 11.097 -0.787 1.00 90.50 84 PHE A N 1
ATOM 647 C CA . PHE A 1 84 ? -2.655 11.798 0.388 1.00 90.50 84 PHE A CA 1
ATOM 648 C C . PHE A 1 84 ? -1.775 13.001 0.038 1.00 90.50 84 PHE A C 1
ATOM 650 O O . PHE A 1 84 ? -1.477 13.772 0.939 1.00 90.50 84 PHE A O 1
ATOM 657 N N . GLY A 1 85 ? -1.404 13.212 -1.229 1.00 87.06 85 GLY A N 1
ATOM 658 C CA . GLY A 1 85 ? -0.437 14.246 -1.614 1.00 87.06 85 GLY A CA 1
ATOM 659 C C . GLY A 1 85 ? 0.988 13.874 -1.204 1.00 87.06 85 GLY A C 1
ATOM 660 O O . GLY A 1 85 ? 1.733 14.719 -0.713 1.00 87.06 85 GLY A O 1
ATOM 661 N N . GLY A 1 86 ? 1.314 12.585 -1.305 1.00 86.75 86 GLY A N 1
ATOM 662 C CA . GLY A 1 86 ? 2.637 12.046 -1.008 1.00 86.75 86 GLY A CA 1
ATOM 663 C C . GLY A 1 86 ? 2.821 11.585 0.437 1.00 86.75 86 GLY A C 1
ATOM 664 O O . GLY A 1 86 ? 1.878 11.474 1.228 1.00 86.75 86 GLY A O 1
ATOM 665 N N . HIS A 1 87 ? 4.071 11.266 0.779 1.00 87.12 87 HIS A N 1
ATOM 666 C CA . HIS A 1 87 ? 4.421 10.670 2.069 1.00 87.12 87 HIS A CA 1
ATOM 667 C C . HIS A 1 87 ? 4.116 11.596 3.257 1.00 87.12 87 HIS A C 1
ATOM 669 O O . HIS A 1 87 ? 3.569 11.145 4.263 1.00 87.12 87 HIS A O 1
ATOM 675 N N . GLU A 1 88 ? 4.406 12.895 3.140 1.00 89.19 88 GLU A N 1
ATOM 676 C CA . GLU A 1 88 ? 4.117 13.867 4.204 1.00 89.19 88 GLU A CA 1
ATOM 677 C C . GLU A 1 88 ? 2.617 13.953 4.498 1.00 89.19 88 GLU A C 1
ATOM 679 O O . GLU A 1 88 ? 2.200 13.895 5.657 1.00 89.19 88 GLU A O 1
ATOM 684 N N . GLY A 1 89 ? 1.785 14.008 3.457 1.00 93.19 89 GLY A N 1
ATOM 685 C CA . GLY A 1 89 ? 0.339 14.055 3.629 1.00 93.19 89 GLY A CA 1
ATOM 686 C C . GLY A 1 89 ? -0.246 12.758 4.197 1.00 93.19 89 GLY A C 1
ATOM 687 O O . GLY A 1 89 ? -1.197 12.807 4.979 1.00 93.19 89 GLY A O 1
ATOM 688 N N . LEU A 1 90 ? 0.356 11.598 3.907 1.00 93.06 90 LEU A N 1
ATOM 689 C CA . LEU A 1 90 ? -0.002 10.332 4.558 1.00 93.06 90 LEU A CA 1
ATOM 690 C C . LEU A 1 90 ? 0.326 10.356 6.060 1.00 93.06 90 LEU A C 1
ATOM 692 O O . LEU A 1 90 ? -0.490 9.915 6.874 1.00 93.06 90 LEU A O 1
ATOM 696 N N . VAL A 1 91 ? 1.487 10.892 6.441 1.00 92.06 91 VAL A N 1
ATOM 697 C CA . VAL A 1 91 ? 1.882 11.038 7.852 1.00 92.06 91 VAL A CA 1
ATOM 698 C C . VAL A 1 91 ? 0.919 11.965 8.597 1.00 92.06 91 VAL A C 1
ATOM 700 O O . VAL A 1 91 ? 0.452 11.620 9.688 1.00 92.06 91 VAL A O 1
ATOM 703 N N . GLU A 1 92 ? 0.568 13.110 8.010 1.00 94.31 92 GLU A N 1
ATOM 704 C CA . GLU A 1 92 ? -0.403 14.039 8.601 1.00 94.31 92 GLU A CA 1
ATOM 705 C C . GLU A 1 92 ? -1.808 13.420 8.685 1.00 94.31 92 GLU A C 1
ATOM 707 O O . GLU A 1 92 ? -2.478 13.540 9.715 1.00 94.31 92 GLU A O 1
ATOM 712 N N . HIS A 1 93 ? -2.228 12.657 7.669 1.00 94.81 93 HIS A N 1
ATOM 713 C CA . HIS A 1 93 ? -3.470 11.885 7.716 1.00 94.81 93 HIS A CA 1
ATOM 714 C C . HIS A 1 93 ? -3.473 10.885 8.880 1.00 94.81 93 HIS A C 1
ATOM 716 O O . HIS A 1 93 ? -4.434 10.832 9.649 1.00 94.81 93 HIS A O 1
ATOM 722 N N . GLY A 1 94 ? -2.388 10.125 9.054 1.00 93.88 94 GLY A N 1
ATOM 723 C CA . GLY A 1 94 ? -2.237 9.194 10.170 1.00 93.88 94 GLY A CA 1
ATOM 724 C C . GLY A 1 94 ? -2.301 9.897 11.530 1.00 93.88 94 GLY A C 1
ATOM 725 O O . GLY A 1 94 ? -2.983 9.428 12.444 1.00 93.88 94 GLY A O 1
ATOM 726 N N . ARG A 1 95 ? -1.659 11.063 11.674 1.00 92.88 95 ARG A N 1
ATOM 727 C CA . ARG A 1 95 ? -1.732 11.861 12.910 1.00 92.88 95 ARG A CA 1
ATOM 728 C C . ARG A 1 95 ? -3.169 12.275 13.227 1.00 92.88 95 ARG A C 1
ATOM 730 O O . ARG A 1 95 ? -3.635 12.017 14.336 1.00 92.88 95 ARG A O 1
ATOM 737 N N . MET A 1 96 ? -3.871 12.841 12.244 1.00 95.06 96 MET A N 1
ATOM 738 C CA . MET A 1 96 ? -5.275 13.241 12.371 1.00 95.06 96 MET A CA 1
ATOM 739 C C . MET A 1 96 ? -6.158 12.054 12.776 1.00 95.06 96 MET A C 1
ATOM 741 O O . MET A 1 96 ? -6.964 12.158 13.700 1.00 95.06 96 MET A O 1
ATOM 745 N N . VAL A 1 97 ? -6.005 10.906 12.108 1.00 95.88 97 VAL A N 1
ATOM 746 C CA . VAL A 1 97 ? -6.786 9.700 12.410 1.00 95.88 97 VAL A CA 1
ATOM 747 C C . VAL A 1 97 ? -6.515 9.201 13.826 1.00 95.88 97 VAL A C 1
ATOM 749 O O . VAL A 1 97 ? -7.460 8.832 14.520 1.00 95.88 97 VAL A O 1
ATOM 752 N N . ARG A 1 98 ? -5.254 9.197 14.272 1.00 92.50 98 ARG A N 1
ATOM 753 C CA . ARG A 1 98 ? -4.875 8.746 15.618 1.00 92.50 98 ARG A CA 1
ATOM 754 C C . ARG A 1 98 ? -5.526 9.602 16.703 1.00 92.50 98 ARG A C 1
ATOM 756 O O . ARG A 1 98 ? -6.149 9.050 17.603 1.00 92.50 98 ARG A O 1
ATOM 763 N N . GLU A 1 99 ? -5.438 10.924 16.583 1.00 92.81 99 GLU A N 1
ATOM 764 C CA . GLU A 1 99 ? -6.031 11.863 17.545 1.00 92.81 99 GLU A CA 1
ATOM 765 C C . GLU A 1 99 ? -7.558 11.710 17.619 1.00 92.81 99 GLU A C 1
ATOM 767 O O . GLU A 1 99 ? -8.149 11.594 18.695 1.00 92.81 99 GLU A O 1
ATOM 772 N N . MET A 1 100 ? -8.205 11.611 16.459 1.00 95.94 100 MET A N 1
ATOM 773 C CA . MET A 1 100 ? -9.652 11.435 16.371 1.00 95.94 100 MET A CA 1
ATOM 774 C C . MET A 1 100 ? -10.115 10.049 16.841 1.00 95.94 100 MET A C 1
ATOM 776 O O . MET A 1 100 ? -11.207 9.917 17.397 1.00 95.94 100 MET A O 1
ATOM 780 N N . ALA A 1 101 ? -9.310 9.002 16.649 1.00 95.19 101 ALA A N 1
ATOM 781 C CA . ALA A 1 101 ? -9.653 7.644 17.062 1.00 95.19 101 ALA A CA 1
ATOM 782 C C . ALA A 1 101 ? -9.816 7.515 18.578 1.00 95.19 101 ALA A C 1
ATOM 784 O O . ALA A 1 101 ? -10.730 6.817 19.027 1.00 95.19 101 ALA A O 1
ATOM 785 N N . ASP A 1 102 ? -8.984 8.203 19.358 1.00 93.19 102 ASP A N 1
ATOM 786 C CA . ASP A 1 102 ? -9.084 8.198 20.818 1.00 93.19 102 ASP A CA 1
ATOM 787 C C . ASP A 1 102 ? -10.382 8.871 21.281 1.00 93.19 102 ASP A C 1
ATOM 789 O O . ASP A 1 102 ? -11.107 8.317 22.111 1.00 93.19 102 ASP A O 1
ATOM 793 N N . ALA A 1 103 ? -10.755 9.996 20.662 1.00 95.12 103 ALA A N 1
ATOM 794 C CA . ALA A 1 103 ? -12.028 10.666 20.924 1.00 95.12 103 ALA A CA 1
ATOM 795 C C . ALA A 1 103 ? -13.242 9.792 20.552 1.00 95.12 103 ALA A C 1
ATOM 797 O O . ALA A 1 103 ? -14.217 9.720 21.305 1.00 95.12 103 ALA A O 1
ATOM 798 N N . VAL A 1 104 ? -13.182 9.083 19.418 1.00 96.44 104 VAL A N 1
ATOM 799 C CA . VAL A 1 104 ? -14.249 8.169 18.978 1.00 96.44 104 VAL A CA 1
ATOM 800 C C . VAL A 1 104 ? -14.395 6.986 19.936 1.00 96.44 104 VAL A C 1
ATOM 802 O O . VAL A 1 104 ? -15.515 6.646 20.316 1.00 96.44 104 VAL A O 1
ATOM 805 N N . ARG A 1 105 ? -13.282 6.378 20.366 1.00 93.50 105 ARG A N 1
ATOM 806 C CA . ARG A 1 105 ? -13.271 5.265 21.332 1.00 93.50 105 ARG A CA 1
ATOM 807 C C . ARG A 1 105 ? -13.792 5.678 22.706 1.00 93.50 105 ARG A C 1
ATOM 809 O O . ARG A 1 105 ? -14.493 4.897 23.346 1.00 93.50 105 ARG A O 1
ATOM 816 N N . ALA A 1 106 ? -13.455 6.886 23.155 1.00 95.50 106 ALA A N 1
ATOM 817 C CA . ALA A 1 106 ? -13.861 7.405 24.456 1.00 95.50 106 ALA A CA 1
ATOM 818 C C . ALA A 1 106 ? -15.343 7.807 24.518 1.00 95.50 106 ALA A C 1
ATOM 820 O O . ALA A 1 106 ? -15.876 7.955 25.615 1.00 95.50 106 ALA A O 1
ATOM 821 N N . ASN A 1 107 ? -16.017 7.982 23.374 1.00 96.88 107 ASN A N 1
ATOM 822 C CA . ASN A 1 107 ? -17.408 8.419 23.314 1.00 96.88 107 ASN A CA 1
ATOM 823 C C . ASN A 1 107 ? -18.394 7.230 23.392 1.00 96.88 107 ASN A C 1
ATOM 825 O O . ASN A 1 107 ? -18.572 6.512 22.402 1.00 96.88 107 ASN A O 1
ATOM 829 N N . PRO A 1 108 ? -19.130 7.044 24.508 1.00 96.06 108 PRO A N 1
ATOM 830 C CA . PRO A 1 108 ? -20.042 5.910 24.661 1.00 96.06 108 PRO A CA 1
ATOM 831 C C . PRO A 1 108 ? -21.215 5.932 23.675 1.00 96.06 108 PRO A C 1
ATOM 833 O O . PRO A 1 108 ? -21.734 4.871 23.332 1.00 96.06 108 PRO A O 1
ATOM 836 N N . ALA A 1 109 ? -21.620 7.113 23.191 1.00 97.19 109 ALA A N 1
ATOM 837 C CA . ALA A 1 109 ? -22.716 7.256 22.231 1.00 97.19 109 ALA A CA 1
ATOM 838 C C . ALA A 1 109 ? -22.367 6.703 20.839 1.00 97.19 109 ALA A C 1
ATOM 840 O O . ALA A 1 109 ? -23.262 6.427 20.043 1.00 97.19 109 ALA A O 1
ATOM 841 N N . LEU A 1 110 ? -21.076 6.523 20.542 1.00 96.88 110 LEU A N 1
ATOM 842 C CA . LEU A 1 110 ? -20.597 5.955 19.280 1.00 96.88 110 LEU A CA 1
ATOM 843 C C . LEU A 1 110 ? -20.358 4.442 19.359 1.00 96.88 110 LEU A C 1
ATOM 845 O O . LEU A 1 110 ? -20.013 3.817 18.354 1.00 96.88 110 LEU A O 1
ATOM 849 N N . LYS A 1 111 ? -20.567 3.820 20.525 1.00 94.44 111 LYS A N 1
ATOM 850 C CA . LYS A 1 111 ? -20.389 2.377 20.688 1.00 94.44 111 LYS A CA 1
ATOM 851 C C . LYS A 1 111 ? -21.376 1.612 19.799 1.00 94.44 111 LYS A C 1
ATOM 853 O O . LYS A 1 111 ? -22.584 1.792 19.901 1.00 94.44 111 LYS A O 1
ATOM 858 N N . GLY A 1 112 ? -20.852 0.740 18.936 1.00 93.81 112 GLY A N 1
ATOM 859 C CA . GLY A 1 112 ? -21.653 -0.035 17.978 1.00 93.81 112 GLY A CA 1
ATOM 860 C C . GLY A 1 112 ? -22.117 0.751 16.744 1.00 93.81 112 GLY A C 1
ATOM 861 O O . GLY A 1 112 ? -22.827 0.199 15.909 1.00 93.81 112 GLY A O 1
ATOM 862 N N . ASN A 1 113 ? -21.718 2.019 16.593 1.00 97.44 113 ASN A N 1
ATOM 863 C CA . ASN A 1 113 ? -22.023 2.802 15.401 1.00 97.44 113 ASN A CA 1
ATOM 864 C C . ASN A 1 113 ? -21.164 2.336 14.206 1.00 97.44 113 ASN A C 1
ATOM 866 O O . ASN A 1 113 ? -19.937 2.296 14.289 1.00 97.44 113 ASN A O 1
ATOM 870 N N . ALA A 1 114 ? -21.804 2.023 13.075 1.00 96.44 114 ALA A N 1
ATOM 871 C CA . ALA A 1 114 ? -21.124 1.500 11.887 1.00 96.44 114 ALA A CA 1
ATOM 872 C C . ALA A 1 114 ? -20.159 2.507 11.231 1.00 96.44 114 ALA A C 1
ATOM 874 O O . ALA A 1 114 ? -19.088 2.122 10.759 1.00 96.44 114 ALA A O 1
ATOM 875 N N . ALA A 1 115 ? -20.499 3.800 11.230 1.00 96.31 115 ALA A N 1
ATOM 876 C CA . ALA A 1 115 ? -19.621 4.841 10.700 1.00 96.31 115 ALA A CA 1
ATOM 877 C C . ALA A 1 115 ? -18.392 5.035 11.598 1.00 96.31 115 ALA A C 1
ATOM 879 O O . ALA A 1 115 ? -17.277 5.144 11.093 1.00 96.31 115 ALA A O 1
ATOM 880 N N . ALA A 1 116 ? -18.575 4.984 12.922 1.00 96.62 116 ALA A N 1
ATOM 881 C CA . ALA A 1 116 ? -17.467 5.000 13.875 1.00 96.62 116 ALA A CA 1
ATOM 882 C C . ALA A 1 116 ? -16.548 3.784 13.680 1.00 96.62 116 ALA A C 1
ATOM 884 O O . ALA A 1 116 ? -15.333 3.945 13.609 1.00 96.62 116 ALA A O 1
ATOM 885 N N . ALA A 1 117 ? -17.113 2.584 13.515 1.00 94.62 117 ALA A N 1
ATOM 886 C CA . ALA A 1 117 ? -16.338 1.377 13.231 1.00 94.62 117 ALA A CA 1
ATOM 887 C C . ALA A 1 117 ? -15.541 1.500 11.920 1.00 94.62 117 ALA A C 1
ATOM 889 O O . ALA A 1 117 ? -14.355 1.189 11.893 1.00 94.62 117 ALA A O 1
ATOM 890 N N . THR A 1 118 ? -16.163 2.023 10.859 1.00 95.38 118 THR A N 1
ATOM 891 C CA . THR A 1 118 ? -15.512 2.250 9.555 1.00 95.38 118 THR A CA 1
ATOM 892 C C . THR A 1 118 ? -14.374 3.266 9.660 1.00 95.38 118 THR A C 1
ATOM 894 O O . THR A 1 118 ? -13.283 3.033 9.144 1.00 95.38 118 THR A O 1
ATOM 897 N N . PHE A 1 119 ? -14.596 4.375 10.371 1.00 95.88 119 PHE A N 1
ATOM 898 C CA . PHE A 1 119 ? -13.564 5.374 10.635 1.00 95.88 119 PHE A CA 1
ATOM 899 C C . PHE A 1 119 ? -12.374 4.769 11.392 1.00 95.88 119 PHE A C 1
ATOM 901 O O . PHE A 1 119 ? -11.225 4.986 11.019 1.00 95.88 119 PHE A O 1
ATOM 908 N N . LEU A 1 120 ? -12.639 3.949 12.412 1.00 95.88 120 LEU A N 1
ATOM 909 C CA . LEU A 1 120 ? -11.599 3.307 13.214 1.00 95.88 120 LEU A CA 1
ATOM 910 C C . LEU A 1 120 ? -10.716 2.336 12.407 1.00 95.88 120 LEU A C 1
ATOM 912 O O . LEU A 1 120 ? -9.587 2.086 12.824 1.00 95.88 120 LEU A O 1
ATOM 916 N N . ARG A 1 121 ? -11.157 1.851 11.236 1.00 96.00 121 ARG A N 1
ATOM 917 C CA . ARG A 1 121 ? -10.297 1.083 10.314 1.00 96.00 121 ARG A CA 1
ATOM 918 C C . ARG A 1 121 ? -9.175 1.927 9.714 1.00 96.00 121 ARG A C 1
ATOM 920 O O . ARG A 1 121 ? -8.099 1.416 9.432 1.00 96.00 121 ARG A O 1
ATOM 927 N N . GLN A 1 122 ? -9.371 3.239 9.581 1.00 95.50 122 GLN A N 1
ATOM 928 C CA . GLN A 1 122 ? -8.351 4.136 9.030 1.00 95.50 122 GLN A CA 1
ATOM 929 C C . GLN A 1 122 ? -7.093 4.209 9.918 1.00 95.50 122 GLN A C 1
ATOM 931 O O . GLN A 1 122 ? -6.047 4.652 9.454 1.00 95.50 122 GLN A O 1
ATOM 936 N N . ARG A 1 123 ? -7.140 3.741 11.176 1.00 95.75 123 ARG A N 1
ATOM 937 C CA . ARG A 1 123 ? -5.960 3.695 12.061 1.00 95.75 123 ARG A CA 1
ATOM 938 C C . ARG A 1 123 ? -4.788 2.919 11.457 1.00 95.75 123 ARG A C 1
ATOM 940 O O . ARG A 1 123 ? -3.645 3.255 11.741 1.00 95.75 123 ARG A O 1
ATOM 947 N N . ALA A 1 124 ? -5.056 1.958 10.573 1.00 96.25 124 ALA A N 1
ATOM 948 C CA . ALA A 1 124 ? -4.012 1.220 9.872 1.00 96.25 124 ALA A CA 1
ATOM 949 C C . ALA A 1 124 ? -3.101 2.113 9.010 1.00 96.25 124 ALA A C 1
ATOM 951 O O . ALA A 1 124 ? -1.918 1.807 8.874 1.00 96.25 124 ALA A O 1
ATOM 952 N N . TYR A 1 125 ? -3.599 3.240 8.478 1.00 95.06 125 TYR A N 1
ATOM 953 C CA . TYR A 1 125 ? -2.769 4.183 7.713 1.00 95.06 125 TYR A CA 1
ATOM 954 C C . TYR A 1 125 ? -1.647 4.792 8.560 1.00 95.06 125 TYR A C 1
ATOM 956 O O . TYR A 1 125 ? -0.598 5.133 8.025 1.00 95.06 125 TYR A O 1
ATOM 964 N N . CYS A 1 126 ? -1.811 4.847 9.885 1.00 93.19 126 CYS A N 1
ATOM 965 C CA . CYS A 1 126 ? -0.775 5.304 10.807 1.00 93.19 126 CYS A CA 1
ATOM 966 C C . CYS A 1 126 ? 0.453 4.384 10.861 1.00 93.19 126 CYS A C 1
ATOM 968 O O . CYS A 1 126 ? 1.467 4.771 11.440 1.00 93.19 126 CYS A O 1
ATOM 970 N N . ASN A 1 127 ? 0.339 3.168 10.323 1.00 93.44 127 ASN A N 1
ATOM 971 C CA . ASN A 1 127 ? 1.381 2.147 10.345 1.00 93.44 127 ASN A CA 1
ATOM 972 C C . ASN A 1 127 ? 1.990 1.928 8.950 1.00 93.44 127 ASN A C 1
ATOM 974 O O . ASN A 1 127 ? 2.780 0.999 8.773 1.00 93.44 127 ASN A O 1
ATOM 978 N N . VAL A 1 128 ? 1.601 2.739 7.957 1.00 93.75 128 VAL A N 1
ATOM 979 C CA . VAL A 1 128 ? 2.109 2.654 6.585 1.00 93.75 128 VAL A CA 1
ATOM 980 C C . VAL A 1 128 ? 3.451 3.366 6.486 1.00 93.75 128 VAL A C 1
ATOM 982 O O . VAL A 1 128 ? 3.587 4.528 6.848 1.00 93.75 128 VAL A O 1
ATOM 985 N N . ASN A 1 129 ? 4.429 2.645 5.956 1.00 91.69 129 ASN A N 1
ATOM 986 C CA . ASN A 1 129 ? 5.781 3.099 5.694 1.00 91.69 129 ASN A CA 1
ATOM 987 C C . ASN A 1 129 ? 6.030 2.984 4.195 1.00 91.69 129 ASN A C 1
ATOM 989 O O . ASN A 1 129 ? 5.861 1.899 3.634 1.00 91.69 129 ASN A O 1
ATOM 993 N N . VAL A 1 130 ? 6.429 4.079 3.556 1.00 89.88 130 VAL A N 1
ATOM 994 C CA . VAL A 1 130 ? 6.764 4.083 2.129 1.00 89.88 130 VAL A CA 1
ATOM 995 C C . VAL A 1 130 ? 8.272 3.950 1.976 1.00 89.88 130 VAL A C 1
ATOM 997 O O . VAL A 1 130 ? 9.034 4.633 2.661 1.00 89.88 130 VAL A O 1
ATOM 1000 N N . ILE A 1 131 ? 8.691 3.027 1.117 1.00 89.50 131 ILE A N 1
ATOM 1001 C CA . ILE A 1 131 ? 10.084 2.796 0.750 1.00 89.50 131 ILE A CA 1
ATOM 1002 C C . ILE A 1 131 ? 10.202 3.098 -0.736 1.00 89.50 131 ILE A C 1
ATOM 1004 O O . ILE A 1 131 ? 9.709 2.327 -1.561 1.00 89.50 131 ILE A O 1
ATOM 1008 N N . ASP A 1 132 ? 10.879 4.191 -1.061 1.00 84.81 132 ASP A N 1
ATOM 1009 C CA . ASP A 1 132 ? 11.150 4.561 -2.445 1.00 84.81 132 ASP A CA 1
ATOM 1010 C C . ASP A 1 132 ? 12.216 3.628 -3.020 1.00 84.81 132 ASP A C 1
ATOM 1012 O O . ASP A 1 132 ? 13.355 3.576 -2.540 1.00 84.81 132 ASP A O 1
ATOM 1016 N N . ALA A 1 133 ? 11.847 2.856 -4.039 1.00 78.88 133 ALA A N 1
ATOM 1017 C CA . ALA A 1 133 ? 12.803 2.081 -4.806 1.00 78.88 133 ALA A CA 1
ATOM 1018 C C . ALA A 1 133 ? 13.366 2.936 -5.951 1.00 78.88 133 ALA A C 1
ATOM 1020 O O . ALA A 1 133 ? 12.683 3.817 -6.476 1.00 78.88 133 ALA A O 1
ATOM 1021 N N . PRO A 1 134 ? 14.611 2.681 -6.388 1.00 76.44 134 PRO A N 1
ATOM 1022 C CA . PRO A 1 134 ? 15.147 3.373 -7.544 1.00 76.44 134 PRO A CA 1
ATOM 1023 C C . PRO A 1 134 ? 14.338 3.018 -8.794 1.00 76.44 134 PRO A C 1
ATOM 1025 O O . PRO A 1 134 ? 13.876 1.883 -8.938 1.00 76.44 134 PRO A O 1
ATOM 1028 N N . HIS A 1 135 ? 14.238 3.978 -9.712 1.00 72.38 135 HIS A N 1
ATOM 1029 C CA . HIS A 1 135 ? 13.520 3.820 -10.970 1.00 72.38 135 HIS A CA 1
ATOM 1030 C C . HIS A 1 135 ? 13.965 2.547 -11.712 1.00 72.38 135 HIS A C 1
ATOM 1032 O O . HIS A 1 135 ? 15.147 2.366 -12.028 1.00 72.38 135 HIS A O 1
ATOM 1038 N N . ALA A 1 136 ? 13.016 1.646 -11.971 1.00 64.88 136 ALA A N 1
ATOM 1039 C CA . ALA A 1 136 ? 13.266 0.452 -12.764 1.00 64.88 136 ALA A CA 1
ATOM 1040 C C . ALA A 1 136 ? 13.251 0.812 -14.261 1.00 64.88 136 ALA A C 1
ATOM 1042 O O . ALA A 1 136 ? 12.368 1.551 -14.689 1.00 64.88 136 ALA A O 1
ATOM 1043 N N . PRO A 1 137 ? 14.168 0.271 -15.086 1.00 64.00 137 PRO A N 1
ATOM 1044 C CA . PRO A 1 137 ? 14.156 0.526 -16.523 1.00 64.00 137 PRO A CA 1
ATOM 1045 C C . PRO A 1 137 ? 12.803 0.160 -17.149 1.00 64.00 137 PRO A C 1
ATOM 1047 O O . PRO A 1 137 ? 12.168 -0.806 -16.726 1.00 64.00 137 PRO A O 1
ATOM 1050 N N . GLY A 1 138 ? 12.401 0.866 -18.211 1.00 62.19 138 GLY A N 1
ATOM 1051 C CA . GLY A 1 138 ? 11.085 0.704 -18.851 1.00 62.19 138 GLY A CA 1
ATOM 1052 C C . GLY A 1 138 ? 10.715 -0.721 -19.298 1.00 62.19 138 GLY A C 1
ATOM 1053 O O . GLY A 1 138 ? 9.527 -1.040 -19.336 1.00 62.19 138 GLY A O 1
ATOM 1054 N N . SER A 1 139 ? 11.704 -1.587 -19.568 1.00 65.19 139 SER A N 1
ATOM 1055 C CA . SER A 1 139 ? 11.535 -3.012 -19.914 1.00 65.19 139 SER A CA 1
ATOM 1056 C C . SER A 1 139 ? 11.502 -3.970 -18.715 1.00 65.19 139 SER A C 1
ATOM 1058 O O . SER A 1 139 ? 11.356 -5.180 -18.882 1.00 65.19 139 SER A O 1
ATOM 1060 N N . GLY A 1 140 ? 11.690 -3.464 -17.494 1.00 67.94 140 GLY A N 1
ATOM 1061 C CA . GLY A 1 140 ? 11.865 -4.279 -16.290 1.00 67.94 140 GLY A CA 1
ATOM 1062 C C . GLY A 1 140 ? 10.649 -5.126 -15.905 1.00 67.94 140 GLY A C 1
ATOM 1063 O O . GLY A 1 140 ? 10.795 -6.078 -15.145 1.00 67.94 140 GLY A O 1
ATOM 1064 N N . ASP A 1 141 ? 9.471 -4.809 -16.439 1.00 75.19 141 ASP A N 1
ATOM 1065 C CA . ASP A 1 141 ? 8.216 -5.543 -16.244 1.00 75.19 141 ASP A CA 1
ATOM 1066 C C . ASP A 1 141 ? 8.091 -6.799 -17.117 1.00 75.19 141 ASP A C 1
ATOM 1068 O O . ASP A 1 141 ? 7.275 -7.669 -16.818 1.00 75.19 141 ASP A O 1
ATOM 1072 N N . HIS A 1 142 ? 8.885 -6.906 -18.186 1.00 79.69 142 HIS A N 1
ATOM 1073 C CA . HIS A 1 142 ? 8.902 -8.074 -19.069 1.00 79.69 142 HIS A CA 1
ATOM 1074 C C . HIS A 1 142 ? 10.294 -8.700 -19.262 1.00 79.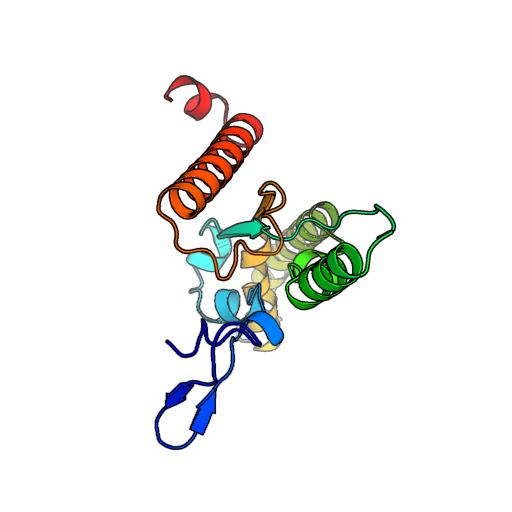69 142 HIS A C 1
ATOM 1076 O O . HIS A 1 142 ? 10.431 -9.721 -19.935 1.00 79.69 142 HIS A O 1
ATOM 1082 N N . ASP A 1 143 ? 11.334 -8.122 -18.664 1.00 85.19 143 ASP A N 1
ATOM 1083 C CA . ASP A 1 143 ? 12.681 -8.685 -18.627 1.00 85.19 143 ASP A CA 1
ATOM 1084 C C . ASP A 1 143 ? 12.828 -9.687 -17.471 1.00 85.19 143 ASP A C 1
ATOM 1086 O O . ASP A 1 143 ? 13.007 -9.300 -16.321 1.00 85.19 143 ASP A O 1
ATOM 1090 N N . PHE A 1 144 ? 12.810 -10.985 -17.770 1.00 88.88 144 PHE A N 1
ATOM 1091 C CA . PHE A 1 144 ? 13.057 -12.055 -16.788 1.00 88.88 144 PHE A CA 1
ATOM 1092 C C . PHE A 1 144 ? 14.465 -12.646 -16.899 1.00 88.88 144 PHE A C 1
ATOM 1094 O O . PHE A 1 144 ? 14.700 -13.772 -16.454 1.00 88.88 144 PHE A O 1
ATOM 1101 N N . SER A 1 145 ? 15.410 -11.923 -17.510 1.00 91.75 145 SER A N 1
ATOM 1102 C CA . SER A 1 145 ? 16.808 -12.345 -17.499 1.00 91.75 145 SER A CA 1
ATOM 1103 C C . SER A 1 145 ? 17.324 -12.434 -16.062 1.00 91.75 145 SER A C 1
ATOM 1105 O O . SER A 1 145 ? 16.899 -11.686 -15.177 1.00 91.75 145 SER A O 1
ATOM 1107 N N . TYR A 1 146 ? 18.253 -13.360 -15.822 1.00 93.75 146 TYR A N 1
ATOM 1108 C CA . TYR A 1 146 ? 18.865 -13.521 -14.505 1.00 93.75 146 TYR A CA 1
ATOM 1109 C C . TYR A 1 146 ? 19.467 -12.200 -14.007 1.00 93.75 146 TYR A C 1
ATOM 1111 O O . TYR A 1 146 ? 19.174 -11.779 -12.890 1.00 93.75 146 TYR A O 1
ATOM 1119 N N . ASP A 1 147 ? 20.231 -11.509 -14.856 1.00 91.56 147 ASP A N 1
ATOM 1120 C CA . ASP A 1 147 ? 20.874 -10.240 -14.502 1.00 91.56 147 ASP A CA 1
ATOM 1121 C C . ASP A 1 147 ? 19.850 -9.140 -14.198 1.00 91.56 147 ASP A C 1
ATOM 1123 O O . ASP A 1 147 ? 20.001 -8.419 -13.211 1.00 91.56 147 ASP A O 1
ATOM 1127 N N . GLY A 1 148 ? 18.770 -9.045 -14.982 1.00 88.94 148 GLY A N 1
ATOM 1128 C CA . GLY A 1 148 ? 17.687 -8.094 -14.734 1.00 88.94 148 GLY A CA 1
ATOM 1129 C C . GLY A 1 148 ? 16.983 -8.336 -13.399 1.00 88.94 148 GLY A C 1
ATOM 1130 O O . GLY A 1 148 ? 16.792 -7.407 -12.608 1.00 88.94 148 GLY A O 1
ATOM 1131 N N . VAL A 1 149 ? 16.640 -9.595 -13.108 1.00 90.56 149 VAL A N 1
ATOM 1132 C CA . VAL A 1 149 ? 15.999 -9.992 -11.845 1.00 90.56 149 VAL A CA 1
ATOM 1133 C C . VAL A 1 149 ? 16.925 -9.737 -10.656 1.00 90.56 149 VAL A C 1
ATOM 1135 O O . VAL A 1 149 ? 16.507 -9.123 -9.673 1.00 90.56 149 VAL A O 1
ATOM 1138 N N . MET A 1 150 ? 18.188 -10.159 -10.743 1.00 93.19 150 MET A N 1
ATOM 1139 C CA . MET A 1 150 ? 19.163 -9.972 -9.667 1.00 93.19 150 MET A CA 1
ATOM 1140 C C . MET A 1 150 ? 19.499 -8.496 -9.441 1.00 93.19 150 MET A C 1
ATOM 1142 O O . MET A 1 150 ? 19.648 -8.078 -8.291 1.00 93.19 150 MET A O 1
ATOM 1146 N N . GLY A 1 151 ? 19.554 -7.697 -10.509 1.00 89.19 151 GLY A N 1
ATOM 1147 C CA . GLY A 1 151 ? 19.725 -6.249 -10.437 1.00 89.19 151 GLY A CA 1
ATOM 1148 C C . GLY A 1 151 ? 18.585 -5.579 -9.672 1.00 89.19 151 GLY A C 1
ATOM 1149 O O . GLY A 1 151 ? 18.833 -4.893 -8.681 1.00 89.19 151 GLY A O 1
ATOM 1150 N N . ARG A 1 152 ? 17.328 -5.846 -10.052 1.00 88.00 152 ARG A N 1
ATOM 1151 C CA . ARG A 1 152 ? 16.150 -5.288 -9.359 1.00 88.00 152 ARG A CA 1
ATOM 1152 C C . ARG A 1 152 ? 16.042 -5.766 -7.911 1.00 88.00 152 ARG A C 1
ATOM 1154 O O . ARG A 1 152 ? 15.721 -4.971 -7.030 1.00 88.00 152 ARG A O 1
ATOM 1161 N N . HIS A 1 153 ? 16.379 -7.027 -7.638 1.00 89.50 153 HIS A N 1
ATOM 1162 C CA . HIS A 1 153 ? 16.471 -7.538 -6.269 1.00 89.50 153 HIS A CA 1
ATOM 1163 C C . HIS A 1 153 ? 17.506 -6.758 -5.441 1.00 89.50 153 HIS A C 1
ATOM 1165 O O . HIS A 1 153 ? 17.211 -6.331 -4.325 1.00 89.50 153 HIS A O 1
ATOM 1171 N N . ALA A 1 154 ? 18.712 -6.542 -5.977 1.00 90.81 154 ALA A N 1
ATOM 1172 C CA . ALA A 1 154 ? 19.755 -5.782 -5.292 1.00 90.81 154 ALA A CA 1
ATOM 1173 C C . ALA A 1 154 ? 19.339 -4.321 -5.045 1.00 90.81 154 ALA A C 1
ATOM 1175 O O . ALA A 1 154 ? 19.559 -3.808 -3.949 1.00 90.81 154 ALA A O 1
ATOM 1176 N N . MET A 1 155 ? 18.687 -3.679 -6.021 1.00 88.12 155 MET A N 1
ATOM 1177 C CA . MET A 1 155 ? 18.150 -2.318 -5.893 1.00 88.12 155 MET A CA 1
ATOM 1178 C C . MET A 1 155 ? 17.099 -2.221 -4.782 1.00 88.12 155 MET A C 1
ATOM 1180 O O . MET A 1 155 ? 17.210 -1.362 -3.908 1.00 88.12 155 MET A O 1
ATOM 1184 N N . GLY A 1 156 ? 16.116 -3.129 -4.769 1.00 88.88 156 GLY A N 1
ATOM 1185 C CA . GLY A 1 156 ? 15.082 -3.164 -3.732 1.00 88.88 156 GLY A CA 1
ATOM 1186 C C . GLY A 1 156 ? 15.661 -3.432 -2.341 1.00 88.88 156 GLY A C 1
ATOM 1187 O O . GLY A 1 156 ? 15.278 -2.783 -1.368 1.00 88.88 156 GLY A O 1
ATOM 1188 N N . ARG A 1 157 ? 16.650 -4.330 -2.246 1.00 90.69 157 ARG A N 1
ATOM 1189 C CA . ARG A 1 157 ? 17.362 -4.592 -0.992 1.00 90.69 157 ARG A CA 1
ATOM 1190 C C . ARG A 1 157 ? 18.099 -3.351 -0.485 1.00 90.69 157 ARG A C 1
ATOM 1192 O O . ARG A 1 157 ? 17.977 -3.023 0.691 1.00 90.69 157 ARG A O 1
ATOM 1199 N N . ALA A 1 158 ? 18.832 -2.659 -1.355 1.00 91.00 158 ALA A N 1
ATOM 1200 C CA . ALA A 1 158 ? 19.550 -1.443 -0.985 1.00 91.00 158 ALA A CA 1
ATOM 1201 C C . ALA A 1 158 ? 18.594 -0.341 -0.496 1.00 91.00 158 ALA A C 1
ATOM 1203 O O . ALA A 1 158 ? 18.864 0.289 0.525 1.00 91.00 158 ALA A O 1
ATOM 1204 N N . ALA A 1 159 ? 17.454 -0.155 -1.171 1.00 90.00 159 ALA A N 1
ATOM 1205 C CA . ALA A 1 159 ? 16.421 0.794 -0.754 1.00 90.00 159 ALA A CA 1
ATOM 1206 C C . ALA A 1 159 ? 15.863 0.468 0.641 1.00 90.00 159 ALA A C 1
ATOM 1208 O O . ALA A 1 159 ? 15.803 1.339 1.509 1.00 90.00 159 ALA A O 1
ATOM 1209 N N . ALA A 1 160 ? 15.538 -0.803 0.894 1.00 90.88 160 ALA A N 1
ATOM 1210 C CA . ALA A 1 160 ? 15.062 -1.246 2.201 1.00 90.88 160 ALA A CA 1
ATOM 1211 C C . ALA A 1 160 ? 16.118 -1.045 3.304 1.00 90.88 160 ALA A C 1
ATOM 1213 O O . ALA A 1 160 ? 15.800 -0.541 4.379 1.00 90.88 160 ALA A O 1
ATOM 1214 N N . GLU A 1 161 ? 17.384 -1.391 3.049 1.00 92.19 161 GLU A N 1
ATOM 1215 C CA . GLU A 1 161 ? 18.480 -1.202 4.010 1.00 92.19 161 GLU A CA 1
ATOM 1216 C C . GLU A 1 161 ? 18.716 0.282 4.340 1.00 92.19 161 GLU A C 1
ATOM 1218 O O . GLU A 1 161 ? 18.933 0.628 5.505 1.00 92.19 161 GLU A O 1
ATOM 1223 N N . LEU A 1 162 ? 18.643 1.168 3.342 1.00 90.75 162 LEU A N 1
ATOM 1224 C CA . LEU A 1 162 ? 18.727 2.617 3.543 1.00 90.75 162 LEU A CA 1
ATOM 1225 C C . LEU A 1 162 ? 17.564 3.131 4.392 1.00 90.75 162 LEU A C 1
ATOM 1227 O O . LEU A 1 162 ? 17.787 3.850 5.370 1.00 90.75 162 LEU A O 1
ATOM 1231 N N . TRP A 1 163 ? 16.341 2.713 4.066 1.00 91.38 163 TRP A N 1
ATOM 1232 C CA . TRP A 1 163 ? 15.154 3.098 4.818 1.00 91.38 163 TRP A CA 1
ATOM 1233 C C . TRP A 1 163 ? 15.234 2.634 6.278 1.00 91.38 163 TRP A C 1
ATOM 1235 O O . TRP A 1 163 ? 14.983 3.423 7.190 1.00 91.38 163 TRP A O 1
ATOM 1245 N N . LEU A 1 164 ? 15.661 1.390 6.524 1.00 90.81 164 LEU A N 1
ATOM 1246 C CA . LEU A 1 164 ? 15.837 0.844 7.873 1.00 90.81 164 LEU A CA 1
ATOM 1247 C C . LEU A 1 164 ? 16.875 1.635 8.677 1.00 90.81 164 LEU A C 1
ATOM 1249 O O . LEU A 1 164 ? 16.621 1.981 9.830 1.00 90.81 164 LEU A O 1
ATOM 1253 N N . LYS A 1 165 ? 18.023 1.975 8.077 1.00 89.88 165 LYS A N 1
ATOM 1254 C CA . LYS A 1 165 ? 19.057 2.793 8.736 1.00 89.88 165 LYS A CA 1
ATOM 1255 C C . LYS A 1 165 ? 18.558 4.188 9.100 1.00 89.88 165 LYS A C 1
ATOM 1257 O O . LYS A 1 165 ? 18.950 4.716 10.141 1.00 89.88 165 LYS A O 1
ATOM 1262 N N . ALA A 1 166 ? 17.708 4.784 8.270 1.00 88.56 166 ALA A N 1
ATOM 1263 C CA . ALA A 1 166 ? 17.133 6.095 8.542 1.00 88.56 166 ALA A CA 1
ATOM 1264 C C . ALA A 1 166 ? 16.063 6.038 9.649 1.00 88.56 166 ALA A C 1
ATOM 1266 O O . ALA A 1 166 ? 16.090 6.869 10.556 1.00 88.56 166 ALA A O 1
ATOM 1267 N N . ASN A 1 167 ? 15.189 5.025 9.628 1.00 85.62 167 ASN A N 1
ATOM 1268 C CA . ASN A 1 167 ? 13.920 5.045 10.367 1.00 85.62 167 ASN A CA 1
ATOM 1269 C C . ASN A 1 167 ? 13.838 4.103 11.582 1.00 85.62 167 ASN A C 1
ATOM 1271 O O . ASN A 1 167 ? 12.937 4.254 12.405 1.00 85.62 167 ASN A O 1
ATOM 1275 N N . MET A 1 168 ? 14.756 3.144 11.746 1.00 78.75 168 MET A N 1
ATOM 1276 C CA . MET A 1 168 ? 14.732 2.255 12.916 1.00 78.75 168 MET A CA 1
ATOM 1277 C C . MET A 1 168 ? 15.248 2.950 14.189 1.00 78.75 168 MET A C 1
ATOM 1279 O O . MET A 1 168 ? 16.111 3.822 14.109 1.00 78.75 168 MET A O 1
ATOM 1283 N N . PRO A 1 169 ? 14.789 2.559 15.392 1.00 71.06 169 PRO A N 1
ATOM 1284 C CA . PRO A 1 169 ? 15.336 3.075 16.646 1.00 71.06 169 PRO A CA 1
ATOM 1285 C C . PRO A 1 169 ? 16.837 2.758 16.780 1.00 71.06 169 PRO A C 1
ATOM 1287 O O . PRO A 1 169 ? 17.266 1.660 16.435 1.00 71.06 169 PRO A O 1
ATOM 1290 N N . GLU A 1 170 ? 17.628 3.663 17.368 1.00 60.84 170 GLU A N 1
ATOM 1291 C CA . GLU A 1 170 ? 19.084 3.506 17.613 1.00 60.84 170 GLU A CA 1
ATOM 1292 C C . GLU A 1 170 ? 19.483 2.147 18.223 1.00 60.84 170 GLU A C 1
ATOM 1294 O O . GLU A 1 170 ? 20.511 1.568 17.877 1.00 60.84 170 GLU A O 1
ATOM 1299 N N . LYS A 1 171 ? 18.638 1.579 19.095 1.00 56.06 171 LYS A N 1
ATOM 1300 C CA . LYS A 1 171 ? 18.876 0.259 19.710 1.00 56.06 171 LYS A CA 1
ATOM 1301 C C . LYS A 1 171 ? 18.886 -0.900 18.704 1.00 56.06 171 LYS A C 1
ATOM 1303 O O . LYS A 1 171 ? 19.503 -1.919 18.984 1.00 56.06 171 LYS A O 1
ATOM 1308 N N . VAL A 1 172 ? 18.206 -0.750 17.569 1.00 58.22 172 VAL A N 1
ATOM 1309 C CA . VAL A 1 172 ? 18.133 -1.743 16.484 1.00 58.22 172 VAL A CA 1
ATOM 1310 C C . VAL A 1 172 ? 19.238 -1.499 15.450 1.00 58.22 172 VAL A C 1
ATOM 1312 O O . VAL A 1 172 ? 19.778 -2.457 14.909 1.00 58.22 172 VAL A O 1
ATOM 1315 N N . LYS A 1 173 ? 19.644 -0.238 15.232 1.00 53.31 173 LYS A N 1
ATOM 1316 C CA . LYS A 1 173 ? 20.715 0.122 14.281 1.00 53.31 173 LYS A CA 1
ATOM 1317 C C . LYS A 1 173 ? 22.078 -0.486 14.630 1.00 53.31 173 LYS A C 1
ATOM 1319 O O . LYS A 1 173 ? 22.849 -0.776 13.730 1.00 53.31 173 LYS A O 1
ATOM 1324 N N . ASN A 1 174 ? 22.355 -0.694 15.918 1.00 47.84 174 ASN A N 1
ATOM 1325 C CA . ASN A 1 174 ? 23.633 -1.228 16.409 1.00 47.84 174 ASN A CA 1
ATOM 1326 C C . ASN A 1 174 ? 23.697 -2.770 16.459 1.00 47.84 174 ASN A C 1
ATOM 1328 O O . ASN A 1 174 ? 24.688 -3.320 16.936 1.00 47.84 174 ASN A O 1
ATOM 1332 N N . ALA A 1 175 ? 22.640 -3.465 16.024 1.00 50.88 175 ALA A N 1
ATOM 1333 C CA . ALA A 1 175 ? 22.532 -4.927 16.062 1.00 50.88 175 ALA A CA 1
ATOM 1334 C C . ALA A 1 175 ? 22.558 -5.594 14.669 1.00 50.88 175 ALA A C 1
ATOM 1336 O O . ALA A 1 175 ? 22.439 -6.818 14.592 1.00 50.88 175 ALA A O 1
ATOM 1337 N N . ALA A 1 176 ? 22.700 -4.807 13.597 1.00 42.41 176 ALA A N 1
ATOM 1338 C CA . ALA A 1 176 ? 22.773 -5.238 12.198 1.00 42.41 176 ALA A CA 1
ATOM 1339 C C . ALA A 1 176 ? 24.113 -4.821 11.579 1.00 42.41 176 ALA A C 1
ATOM 1341 O O . ALA A 1 176 ? 24.631 -5.595 10.745 1.00 42.41 176 ALA A O 1
#

pLDDT: mean 87.04, std 10.37, range [42.41, 97.44]

Radius of gyration: 19.54 Å; chains: 1; bounding box: 46×36×52 Å

Foldseek 3Di:
DQLLCEPPLHHWDDDPNDTGHHCLLVALAPVVVVLVPDDLVCLQDPAAEAEFQQPDDPDDDPDPLSVVLNVVSVSNGHCCCVPQVDDVSLCVQLVVLVVVLVVLVPDPVNVPPPVSVVSSSCNSSNNYDYQYFPHQPSCLSNDPDPCSVVVSVVRSVVSVVVSCCVPPPPVVNVVD

Sequence (176 aa):
VASGSLPPGFPMTEIDGKHYMDGGIFSNTPLPQLVDMLDDAQLDSLPIFVIDLFPVDDAVPTTILETQNRVKEITYENRIEARFGGHEGLVEHGRMVREMADAVRANPALKGNAAAATFLRQRAYCNVNVIDAPHAPGSGDHDFSYDGVMGRHAMGRAAAELWLKANMPEKVKNAA